Protein AF-A0A074X3I6-F1 (afdb_monomer_lite)

Structure (mmCIF, N/CA/C/O backbone):
data_AF-A0A074X3I6-F1
#
_entry.id   AF-A0A074X3I6-F1
#
loop_
_atom_site.group_PDB
_atom_site.id
_atom_site.type_symbol
_atom_site.label_atom_id
_atom_site.label_alt_id
_atom_site.label_comp_id
_atom_site.label_asym_id
_atom_site.label_entity_id
_atom_site.label_seq_id
_atom_site.pdbx_PDB_ins_code
_atom_site.Cartn_x
_atom_site.Cartn_y
_atom_site.Cartn_z
_atom_site.occupancy
_atom_site.B_iso_or_equiv
_atom_site.auth_seq_id
_atom_site.auth_comp_id
_atom_site.auth_asym_id
_atom_site.auth_atom_id
_atom_site.pdbx_PDB_model_num
ATOM 1 N N . LEU A 1 1 ? -4.732 7.974 -1.675 1.00 94.38 1 LEU A N 1
ATOM 2 C CA . LEU A 1 1 ? -4.265 6.924 -0.730 1.00 94.38 1 LEU A CA 1
ATOM 3 C C . LEU A 1 1 ? -2.792 7.098 -0.324 1.00 94.38 1 LEU A C 1
ATOM 5 O O . LEU A 1 1 ? -2.482 7.060 0.861 1.00 94.38 1 LEU A O 1
ATOM 9 N N . HIS A 1 2 ? -1.889 7.348 -1.278 1.00 95.31 2 HIS A N 1
ATOM 10 C CA . HIS A 1 2 ? -0.430 7.433 -1.076 1.00 95.31 2 HIS A CA 1
ATOM 11 C C . HIS A 1 2 ? 0.020 8.430 -0.000 1.00 95.31 2 HIS A C 1
ATOM 13 O O . HIS A 1 2 ? 0.824 8.067 0.850 1.00 95.31 2 HIS A O 1
ATOM 19 N N . MET A 1 3 ? -0.537 9.647 0.028 1.00 95.12 3 MET A N 1
ATOM 20 C CA . MET A 1 3 ? -0.183 10.651 1.048 1.00 95.12 3 MET A CA 1
ATOM 21 C C . MET A 1 3 ? -0.510 10.192 2.478 1.00 95.12 3 MET A C 1
ATOM 23 O O . MET A 1 3 ? 0.255 10.447 3.399 1.00 95.12 3 MET A O 1
ATOM 27 N N . ALA A 1 4 ? -1.615 9.469 2.681 1.00 95.56 4 ALA A N 1
ATOM 28 C CA . ALA A 1 4 ? -1.972 8.955 4.004 1.00 95.56 4 ALA A CA 1
ATOM 29 C C . ALA A 1 4 ? -0.983 7.875 4.487 1.00 95.56 4 ALA A C 1
ATOM 31 O O . ALA A 1 4 ? -0.680 7.801 5.679 1.00 95.56 4 ALA A O 1
ATOM 32 N N . ILE A 1 5 ? -0.442 7.084 3.553 1.00 95.56 5 ILE A N 1
ATOM 33 C CA . ILE A 1 5 ? 0.606 6.083 3.809 1.00 95.56 5 ILE A CA 1
ATOM 34 C C . ILE A 1 5 ? 1.950 6.753 4.101 1.00 95.56 5 ILE A C 1
ATOM 36 O O . ILE A 1 5 ? 2.647 6.359 5.038 1.00 95.56 5 ILE A O 1
ATOM 40 N N . GLU A 1 6 ? 2.304 7.788 3.334 1.00 94.31 6 GLU A N 1
ATOM 41 C CA . GLU A 1 6 ? 3.495 8.614 3.569 1.00 94.31 6 GLU A CA 1
ATOM 42 C C . GLU A 1 6 ? 3.515 9.138 5.010 1.00 94.31 6 GLU A C 1
ATOM 44 O O . GLU A 1 6 ? 4.491 8.941 5.734 1.00 94.31 6 GLU A O 1
ATOM 49 N N . SER A 1 7 ? 2.384 9.686 5.454 1.00 93.56 7 SER A N 1
ATOM 50 C CA . SER A 1 7 ? 2.216 10.258 6.790 1.00 93.56 7 SER A CA 1
ATOM 51 C C . SER A 1 7 ? 1.910 9.234 7.896 1.00 93.56 7 SER A C 1
ATOM 53 O O . SER A 1 7 ? 1.734 9.620 9.047 1.00 93.56 7 SER A O 1
ATOM 55 N N . ARG A 1 8 ? 1.855 7.926 7.589 1.00 92.88 8 ARG A N 1
ATOM 56 C CA . ARG A 1 8 ? 1.589 6.828 8.551 1.00 92.88 8 ARG A CA 1
ATOM 57 C C . ARG A 1 8 ? 0.254 6.941 9.310 1.00 92.88 8 ARG A C 1
ATOM 59 O O . ARG A 1 8 ? 0.124 6.416 10.416 1.00 92.88 8 ARG A O 1
ATOM 66 N N . HIS A 1 9 ? -0.752 7.594 8.732 1.00 93.56 9 HIS A N 1
ATOM 67 C CA . HIS A 1 9 ? -2.039 7.827 9.396 1.00 93.56 9 HIS A CA 1
ATOM 68 C C . HIS A 1 9 ? -3.070 6.750 9.048 1.00 93.56 9 HIS A C 1
ATOM 70 O O . HIS A 1 9 ? -3.844 6.892 8.102 1.00 93.56 9 HIS A O 1
ATOM 76 N N . GLU A 1 10 ? -3.130 5.691 9.857 1.00 94.06 10 GLU A N 1
ATOM 77 C CA . GLU A 1 10 ? -4.004 4.533 9.597 1.00 94.06 10 GLU A CA 1
ATOM 78 C C . GLU A 1 10 ? -5.487 4.897 9.513 1.00 94.06 10 GLU A C 1
ATOM 80 O O . GLU A 1 10 ? -6.198 4.392 8.650 1.00 94.06 10 GLU A O 1
ATOM 85 N N . GLY A 1 11 ? -5.955 5.800 10.379 1.00 96.50 11 GLY A N 1
ATOM 86 C CA . GLY A 1 11 ? -7.352 6.239 10.377 1.00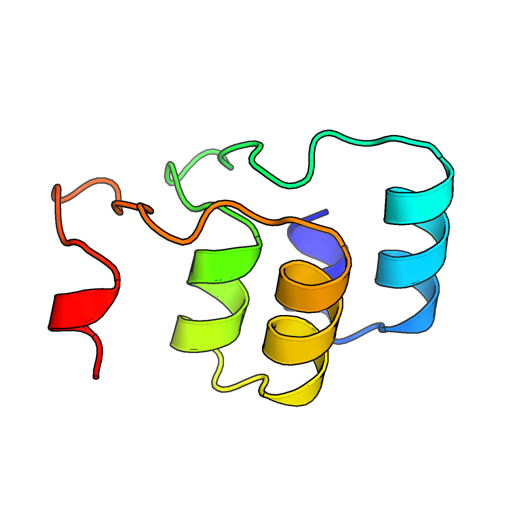 96.50 11 GLY A CA 1
ATOM 87 C C . GLY A 1 11 ? -7.755 6.881 9.049 1.00 96.50 11 GLY A C 1
ATOM 88 O O . GLY A 1 11 ? -8.802 6.555 8.502 1.00 96.50 11 GLY A O 1
ATOM 89 N N . ILE A 1 12 ? -6.882 7.716 8.478 1.00 96.88 12 ILE A N 1
ATOM 90 C CA . ILE A 1 12 ? -7.123 8.351 7.176 1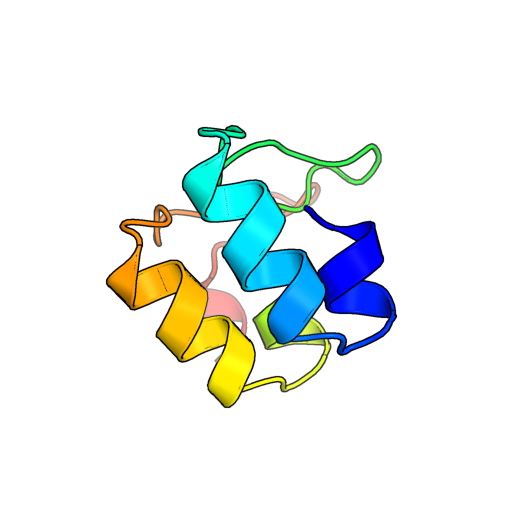.00 96.88 12 ILE A CA 1
ATOM 91 C C . ILE A 1 12 ? -7.105 7.298 6.064 1.00 96.88 12 ILE A C 1
ATOM 93 O O . ILE A 1 12 ? -7.955 7.330 5.181 1.00 96.88 12 ILE A O 1
ATOM 97 N N . VAL A 1 13 ? -6.177 6.335 6.120 1.00 96.94 13 VAL A N 1
ATOM 98 C CA . VAL A 1 13 ? -6.147 5.208 5.171 1.00 96.94 13 VAL A CA 1
ATOM 99 C C . VAL A 1 13 ? -7.471 4.440 5.201 1.00 96.94 13 VAL A C 1
ATOM 101 O O . VAL A 1 13 ? -8.023 4.155 4.143 1.00 96.94 13 VAL A O 1
ATOM 104 N N . ARG A 1 14 ? -8.011 4.143 6.389 1.00 96.94 14 ARG A N 1
ATOM 105 C CA . ARG A 1 14 ? -9.286 3.423 6.542 1.00 96.94 14 ARG A CA 1
ATOM 106 C C . ARG A 1 14 ? -10.463 4.196 5.952 1.00 96.94 14 ARG A C 1
ATOM 108 O O . ARG A 1 14 ? -11.171 3.620 5.136 1.00 96.94 14 ARG A O 1
ATOM 115 N N . ILE A 1 15 ? -10.596 5.481 6.289 1.00 97.75 15 ILE A N 1
ATOM 116 C CA . ILE A 1 15 ? -11.658 6.353 5.759 1.00 97.75 15 ILE A CA 1
ATOM 117 C C . ILE A 1 15 ? -11.599 6.395 4.229 1.00 97.75 15 ILE A C 1
ATOM 119 O O . ILE A 1 15 ? -12.594 6.148 3.562 1.00 97.75 15 ILE A O 1
ATOM 123 N N . LEU A 1 16 ? -10.417 6.633 3.651 1.00 96.88 16 LEU A N 1
ATOM 124 C CA . LEU A 1 16 ? -10.271 6.699 2.194 1.00 96.88 16 LEU A CA 1
ATOM 125 C C . LEU A 1 16 ? -10.675 5.387 1.506 1.00 96.88 16 LEU A C 1
ATOM 127 O O . LEU A 1 16 ? -11.302 5.418 0.454 1.00 96.88 16 LEU A O 1
ATOM 131 N N . LEU A 1 17 ? -10.329 4.238 2.091 1.00 96.38 17 LEU A N 1
ATOM 132 C CA . LEU A 1 17 ? -10.712 2.930 1.550 1.00 96.38 17 LEU A CA 1
ATOM 133 C C . LEU A 1 17 ? -12.212 2.638 1.701 1.00 96.38 17 LEU A C 1
ATOM 135 O O . LEU A 1 17 ? -12.755 1.874 0.909 1.00 96.38 17 LEU A O 1
ATOM 139 N N . GLU A 1 18 ? -12.875 3.207 2.707 1.00 96.69 18 GLU A N 1
ATOM 140 C CA . GLU A 1 18 ? -14.331 3.113 2.889 1.00 96.69 18 GLU A CA 1
ATOM 141 C C . GLU A 1 18 ? -15.092 3.967 1.869 1.00 96.69 18 GLU A C 1
ATOM 143 O O . GLU A 1 18 ? -16.117 3.523 1.360 1.00 96.69 18 GLU A O 1
ATOM 148 N N . GLU A 1 19 ? -14.533 5.112 1.474 1.00 97.19 19 GLU A N 1
ATOM 149 C CA . GLU A 1 19 ? -15.057 5.969 0.398 1.00 97.19 19 GLU A CA 1
ATOM 150 C C . GLU A 1 19 ? -14.843 5.389 -1.016 1.00 97.19 19 GLU A C 1
ATOM 152 O O . GLU A 1 19 ? -15.187 6.015 -2.016 1.00 97.19 19 GLU A O 1
ATOM 157 N N . GLY A 1 20 ? -14.270 4.185 -1.127 1.00 93.25 20 GLY A N 1
ATOM 158 C CA . GLY A 1 20 ? -14.165 3.469 -2.398 1.00 93.25 20 GLY A CA 1
ATOM 159 C C . GLY A 1 20 ? -13.100 4.010 -3.354 1.00 93.25 20 GLY A C 1
ATOM 160 O O . GLY A 1 20 ? -13.214 3.806 -4.562 1.00 93.25 20 GLY A O 1
ATOM 161 N N . VAL A 1 21 ? -12.059 4.681 -2.844 1.00 95.88 21 VAL A N 1
ATOM 162 C CA . VAL A 1 21 ? -10.894 5.040 -3.672 1.00 95.88 21 VAL A CA 1
ATOM 163 C C . VAL A 1 21 ? -10.256 3.791 -4.283 1.00 95.88 21 VAL A C 1
ATOM 165 O O . VAL A 1 21 ? -10.223 2.727 -3.658 1.00 95.88 21 VAL A O 1
ATOM 168 N N . ASP A 1 22 ? -9.680 3.927 -5.477 1.00 96.31 22 ASP A N 1
ATOM 169 C CA . ASP A 1 22 ? -8.951 2.823 -6.093 1.00 96.31 22 ASP A CA 1
ATOM 170 C C . ASP A 1 22 ? -7.673 2.511 -5.294 1.00 96.31 22 ASP A C 1
ATOM 172 O O . ASP A 1 22 ? -6.698 3.267 -5.270 1.00 96.31 22 ASP A O 1
ATOM 176 N N . ILE A 1 23 ? -7.678 1.360 -4.622 1.00 96.44 23 ILE A N 1
ATOM 177 C CA . ILE A 1 23 ? -6.560 0.873 -3.808 1.00 96.44 23 ILE A CA 1
ATOM 178 C C . ILE A 1 23 ? -5.299 0.574 -4.637 1.00 96.44 23 ILE A C 1
ATOM 180 O O . ILE A 1 23 ? -4.187 0.565 -4.096 1.00 96.44 23 ILE A O 1
ATOM 184 N N . ASN A 1 24 ? -5.460 0.344 -5.943 1.00 94.50 24 ASN A N 1
ATOM 185 C CA . ASN A 1 24 ? -4.391 -0.011 -6.874 1.00 94.50 24 ASN A CA 1
ATOM 186 C C . ASN A 1 24 ? -3.905 1.175 -7.712 1.00 94.50 24 ASN A C 1
ATOM 188 O O . ASN A 1 24 ? -3.023 0.996 -8.558 1.00 94.50 24 ASN A O 1
ATOM 192 N N . GLU A 1 25 ? -4.432 2.376 -7.463 1.00 95.06 25 GLU A N 1
ATOM 193 C CA . GLU A 1 25 ? -4.025 3.584 -8.169 1.00 95.06 25 GLU A CA 1
ATOM 194 C C . GLU A 1 25 ? -2.508 3.804 -8.046 1.00 95.06 25 GLU A C 1
ATOM 196 O O . GLU A 1 25 ? -1.890 3.634 -6.982 1.00 95.06 25 GLU A O 1
ATOM 201 N N . ARG A 1 26 ? -1.885 4.179 -9.163 1.00 92.19 26 ARG A N 1
ATOM 202 C CA . ARG A 1 26 ? -0.456 4.482 -9.246 1.00 92.19 26 ARG A CA 1
ATOM 203 C C . ARG A 1 26 ? -0.246 5.980 -9.031 1.00 92.19 26 ARG A C 1
ATOM 205 O O . ARG A 1 26 ? -0.930 6.788 -9.648 1.00 92.19 26 ARG A O 1
ATOM 212 N N . ASN A 1 27 ? 0.712 6.357 -8.185 1.00 91.00 27 ASN A N 1
ATOM 213 C CA . ASN A 1 27 ? 1.117 7.760 -8.050 1.00 91.00 27 ASN A CA 1
ATOM 214 C C . ASN A 1 27 ? 1.926 8.234 -9.280 1.00 91.00 27 ASN A C 1
ATOM 216 O O . ASN A 1 27 ? 2.156 7.477 -10.225 1.00 91.00 27 ASN A O 1
ATOM 220 N N . SER A 1 28 ? 2.411 9.478 -9.255 1.00 90.31 28 SER A N 1
ATOM 221 C CA . SER A 1 28 ? 3.263 10.055 -10.312 1.00 90.31 28 SER A CA 1
ATOM 222 C C . SER A 1 28 ? 4.571 9.287 -10.555 1.00 90.31 28 SER A C 1
ATOM 224 O O . SER A 1 28 ? 5.125 9.334 -11.649 1.00 90.31 28 SER A O 1
ATOM 226 N N . GLU A 1 29 ? 5.047 8.534 -9.564 1.00 85.50 29 GLU A N 1
ATOM 227 C CA . GLU A 1 29 ? 6.207 7.638 -9.654 1.00 85.50 29 GLU A CA 1
ATOM 228 C C . GLU A 1 29 ? 5.811 6.204 -10.045 1.00 85.50 29 GLU A C 1
ATOM 230 O O . GLU A 1 29 ? 6.595 5.265 -9.893 1.00 85.50 29 GLU A O 1
ATOM 235 N N . GLY A 1 30 ? 4.572 6.014 -10.500 1.00 88.88 30 GLY A N 1
ATOM 236 C CA . GLY A 1 30 ? 3.981 4.725 -10.832 1.00 88.88 30 GLY A CA 1
ATOM 237 C C . GLY A 1 30 ? 3.911 3.732 -9.671 1.00 88.88 30 GLY A C 1
ATOM 238 O O . GLY A 1 30 ? 3.713 2.543 -9.876 1.00 88.88 30 GLY A O 1
ATOM 239 N N . SER A 1 31 ? 4.081 4.166 -8.434 1.00 89.06 31 SER A N 1
ATOM 240 C CA . SER A 1 31 ? 3.998 3.279 -7.278 1.00 89.06 31 SER A CA 1
ATOM 241 C C . SER A 1 31 ? 2.553 3.139 -6.819 1.00 89.06 31 SER A C 1
ATOM 243 O O . SER A 1 31 ? 1.827 4.128 -6.705 1.00 89.06 31 SER A O 1
ATOM 245 N N . THR A 1 32 ? 2.124 1.915 -6.517 1.00 93.44 32 THR A N 1
ATOM 246 C CA . THR A 1 32 ? 0.856 1.688 -5.812 1.00 93.44 32 THR A CA 1
ATOM 247 C C . THR A 1 32 ? 1.024 1.969 -4.321 1.00 93.44 32 THR A C 1
ATOM 249 O O . THR A 1 32 ? 2.141 1.972 -3.790 1.00 93.44 32 THR A O 1
ATOM 252 N N . ALA A 1 33 ? -0.090 2.162 -3.613 1.00 95.06 33 ALA A N 1
ATOM 253 C CA . ALA A 1 33 ? -0.061 2.301 -2.160 1.00 95.06 33 ALA A CA 1
ATOM 254 C C . ALA A 1 33 ? 0.607 1.085 -1.486 1.00 95.06 33 ALA A C 1
ATOM 256 O O . ALA A 1 33 ? 1.422 1.256 -0.580 1.00 95.06 33 ALA A O 1
ATOM 257 N N . LEU A 1 34 ? 0.343 -0.129 -1.988 1.00 94.50 34 LEU A N 1
ATOM 258 C CA . LEU A 1 34 ? 0.951 -1.363 -1.484 1.00 94.50 34 LEU A CA 1
ATOM 259 C C . LEU A 1 34 ? 2.482 -1.332 -1.598 1.00 94.50 34 LEU A C 1
ATOM 261 O O . LEU A 1 34 ? 3.179 -1.624 -0.628 1.00 94.50 34 LEU A O 1
ATOM 265 N N . TYR A 1 35 ? 3.012 -0.891 -2.741 1.00 92.06 35 TYR A N 1
ATOM 266 C CA . TYR A 1 35 ? 4.455 -0.773 -2.956 1.00 92.06 35 TYR A CA 1
ATOM 267 C C . TYR A 1 35 ? 5.113 0.184 -1.950 1.00 92.06 35 TYR A C 1
ATOM 269 O O . TYR A 1 35 ? 6.141 -0.143 -1.351 1.00 92.06 35 TYR A O 1
ATOM 277 N N . MET A 1 36 ? 4.486 1.339 -1.699 1.00 91.94 36 MET A N 1
ATOM 278 C CA . MET A 1 36 ? 5.002 2.326 -0.745 1.00 91.94 36 MET A CA 1
ATOM 279 C C . MET A 1 36 ? 5.083 1.779 0.683 1.00 91.94 36 MET A C 1
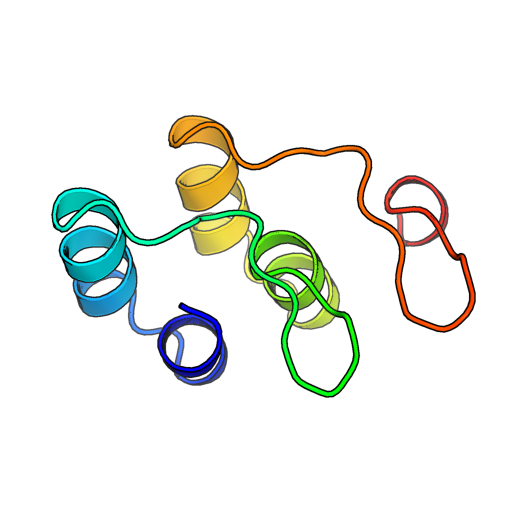ATOM 281 O O . MET A 1 36 ? 6.043 2.083 1.393 1.00 91.94 36 MET A O 1
ATOM 285 N N . THR A 1 37 ? 4.119 0.952 1.111 1.00 93.25 37 THR A N 1
ATOM 286 C CA . THR A 1 37 ? 4.164 0.347 2.458 1.00 93.25 37 THR A CA 1
ATOM 287 C C . THR A 1 37 ? 5.391 -0.538 2.651 1.00 93.25 37 THR A C 1
ATOM 289 O O . THR A 1 37 ? 6.005 -0.496 3.715 1.00 93.25 37 THR A O 1
ATOM 292 N N . ILE A 1 38 ? 5.811 -1.266 1.612 1.00 89.75 38 ILE A N 1
ATOM 293 C CA . ILE A 1 38 ? 6.987 -2.146 1.649 1.00 89.75 38 ILE A CA 1
ATOM 294 C C . ILE A 1 38 ? 8.265 -1.326 1.689 1.00 89.75 38 ILE A C 1
ATOM 296 O O . ILE A 1 38 ? 9.093 -1.528 2.578 1.00 89.75 38 ILE A O 1
ATOM 300 N N . GLN A 1 39 ? 8.401 -0.346 0.789 1.00 88.19 39 GLN A N 1
ATOM 301 C CA . GLN A 1 39 ? 9.564 0.546 0.781 1.00 88.19 39 GLN A CA 1
ATOM 302 C C . GLN A 1 39 ? 9.764 1.250 2.129 1.00 88.19 39 GLN A C 1
ATOM 304 O O . GLN A 1 39 ? 10.896 1.469 2.559 1.00 88.19 39 GLN A O 1
ATOM 309 N N . LYS A 1 40 ? 8.664 1.576 2.815 1.00 90.00 40 LYS A N 1
ATOM 310 C CA . LYS A 1 40 ? 8.668 2.249 4.120 1.00 90.00 40 LYS A CA 1
ATOM 311 C C . LYS A 1 40 ? 8.642 1.300 5.318 1.00 90.00 40 LYS A C 1
ATOM 313 O O . LYS A 1 40 ? 8.610 1.794 6.445 1.00 90.00 40 LYS A O 1
ATOM 318 N N . ARG A 1 41 ? 8.654 -0.021 5.095 1.00 91.81 41 ARG A N 1
ATOM 319 C CA . ARG A 1 41 ? 8.597 -1.066 6.135 1.00 91.81 41 ARG A CA 1
ATOM 320 C C . ARG A 1 41 ? 7.393 -0.908 7.082 1.00 91.81 41 ARG A C 1
ATOM 322 O O . ARG A 1 41 ? 7.514 -1.048 8.293 1.00 91.81 41 ARG A O 1
ATOM 329 N N . GLN A 1 42 ? 6.229 -0.562 6.533 1.00 94.00 42 GLN A N 1
ATOM 330 C CA . GLN A 1 42 ? 4.986 -0.337 7.278 1.00 94.00 42 GLN A CA 1
ATOM 331 C C . GLN A 1 42 ? 4.101 -1.591 7.274 1.00 94.00 42 GLN A C 1
ATOM 333 O O . GLN A 1 42 ? 3.104 -1.657 6.556 1.00 94.00 42 GLN A O 1
ATOM 338 N N . GLU A 1 43 ? 4.447 -2.582 8.094 1.00 93.25 43 GLU A N 1
ATOM 339 C CA . GLU A 1 43 ? 3.759 -3.884 8.133 1.00 93.25 43 GLU A CA 1
ATOM 340 C C . GLU A 1 43 ? 2.254 -3.774 8.425 1.00 93.25 43 GLU A C 1
ATOM 342 O O . GLU A 1 43 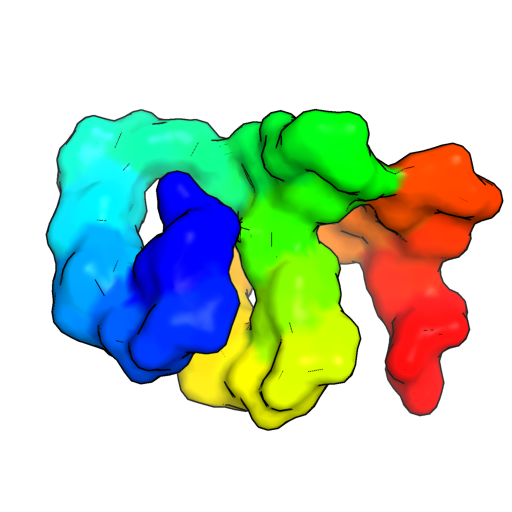? 1.449 -4.433 7.771 1.00 93.25 43 GLU A O 1
ATOM 347 N N . ASN A 1 44 ? 1.849 -2.887 9.340 1.00 94.75 44 ASN A N 1
ATOM 348 C CA . ASN A 1 44 ? 0.432 -2.690 9.667 1.00 94.75 44 ASN A CA 1
ATOM 349 C C . ASN A 1 44 ? -0.371 -2.170 8.463 1.00 94.75 44 ASN A C 1
ATOM 351 O O . ASN A 1 44 ? -1.465 -2.660 8.184 1.00 94.75 44 ASN A O 1
ATOM 355 N N . MET A 1 45 ? 0.190 -1.216 7.711 1.00 96.19 45 MET A N 1
ATOM 356 C CA . MET A 1 45 ? -0.451 -0.679 6.504 1.00 96.19 45 MET A CA 1
ATOM 357 C C . MET A 1 45 ? -0.462 -1.707 5.381 1.00 96.19 45 MET A C 1
ATOM 359 O O . MET A 1 45 ? -1.466 -1.837 4.687 1.00 96.19 45 MET A O 1
ATOM 363 N N . LEU A 1 46 ? 0.625 -2.469 5.235 1.00 94.81 46 LEU A N 1
ATOM 3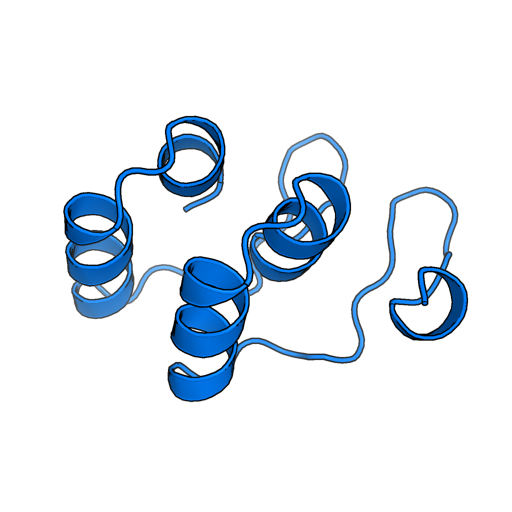64 C CA . LEU A 1 46 ? 0.703 -3.573 4.286 1.00 94.81 46 LEU A CA 1
ATOM 365 C C . LEU A 1 46 ? -0.433 -4.571 4.540 1.00 94.81 46 LEU A C 1
ATOM 367 O O . LEU A 1 46 ? -1.209 -4.872 3.636 1.00 94.81 46 LEU A O 1
ATOM 371 N N . GLN A 1 47 ? -0.591 -5.024 5.787 1.00 95.56 47 GLN A N 1
ATOM 372 C CA . GLN A 1 47 ? -1.670 -5.937 6.166 1.00 95.56 47 GLN A CA 1
ATOM 373 C C . GLN A 1 47 ? -3.059 -5.329 5.940 1.00 95.56 47 GLN A C 1
ATOM 375 O O . GLN A 1 47 ? -3.963 -6.035 5.492 1.00 95.56 47 GLN A O 1
ATOM 380 N N . LEU A 1 48 ? -3.249 -4.039 6.238 1.00 96.31 48 LEU A N 1
ATOM 381 C CA . LEU A 1 48 ? -4.515 -3.344 6.002 1.00 96.31 48 LEU A CA 1
ATOM 382 C C . LEU A 1 48 ? -4.886 -3.336 4.514 1.00 96.31 48 LEU A C 1
ATOM 384 O O . LEU A 1 48 ? -6.009 -3.702 4.168 1.00 96.31 48 LEU A O 1
ATOM 388 N N . LEU A 1 49 ? -3.950 -2.959 3.641 1.00 96.25 49 LEU A N 1
ATOM 389 C CA . LEU A 1 49 ? -4.185 -2.910 2.199 1.00 96.25 49 LEU A CA 1
ATOM 390 C C . LEU A 1 49 ? -4.445 -4.301 1.609 1.00 96.25 49 LEU A C 1
ATOM 392 O O . LEU A 1 49 ? -5.368 -4.461 0.813 1.00 96.25 49 LEU A O 1
ATOM 396 N N . LEU A 1 50 ? -3.698 -5.322 2.044 1.00 95.25 50 LEU A N 1
ATOM 397 C CA . LEU A 1 50 ? -3.925 -6.710 1.624 1.00 95.25 50 LEU A CA 1
ATOM 398 C C . LEU A 1 50 ? -5.317 -7.207 2.037 1.00 95.25 50 LEU A C 1
ATOM 400 O O . LEU A 1 50 ? -6.033 -7.782 1.221 1.00 95.25 50 LEU A O 1
ATOM 404 N N . LYS A 1 51 ? -5.749 -6.922 3.274 1.00 96.56 51 LYS A N 1
ATOM 405 C CA . LYS A 1 51 ? -7.107 -7.256 3.751 1.00 96.56 51 LYS A CA 1
ATOM 406 C C . LYS A 1 51 ? -8.209 -6.552 2.958 1.00 96.56 51 LYS A C 1
ATOM 408 O O . LYS A 1 51 ? -9.330 -7.048 2.911 1.00 96.56 51 LYS A O 1
ATOM 413 N N . LYS A 1 52 ? -7.904 -5.400 2.359 1.00 96.19 52 LYS A N 1
ATOM 414 C CA . LYS A 1 52 ? -8.818 -4.621 1.515 1.00 96.19 52 LYS A CA 1
ATOM 415 C C . LYS A 1 52 ? -8.716 -4.980 0.026 1.00 96.19 52 LYS A C 1
ATOM 417 O O . LYS A 1 52 ? -9.356 -4.327 -0.787 1.00 96.19 52 LYS A O 1
ATOM 422 N N . GLY A 1 53 ? -7.965 -6.028 -0.328 1.00 94.62 53 GLY A N 1
ATOM 423 C CA . GLY A 1 53 ? -7.912 -6.558 -1.692 1.00 94.62 53 GLY A CA 1
ATOM 424 C C . GLY A 1 53 ? -6.934 -5.837 -2.619 1.00 94.62 53 GLY A C 1
ATOM 425 O O . GLY A 1 53 ? -7.117 -5.874 -3.834 1.00 94.62 53 GLY A O 1
ATOM 426 N N . ALA A 1 54 ? -5.903 -5.179 -2.078 1.00 94.94 54 ALA A N 1
ATOM 427 C CA . ALA A 1 54 ? -4.834 -4.622 -2.902 1.00 94.94 54 ALA A CA 1
ATOM 428 C C . ALA A 1 54 ? -4.169 -5.717 -3.752 1.00 94.94 54 ALA A C 1
ATOM 430 O O . ALA A 1 54 ? -3.847 -6.799 -3.254 1.00 94.94 54 ALA A O 1
ATOM 431 N N . ASN A 1 55 ? -3.931 -5.419 -5.029 1.00 92.50 55 ASN A N 1
ATOM 432 C CA . ASN A 1 55 ? -3.241 -6.321 -5.938 1.00 92.50 55 ASN A CA 1
ATOM 433 C C . ASN A 1 55 ? -1.782 -6.498 -5.493 1.00 92.50 55 ASN A C 1
ATOM 435 O O . ASN A 1 55 ? -1.084 -5.521 -5.227 1.00 92.50 55 ASN A O 1
ATOM 439 N N . VAL A 1 56 ? -1.321 -7.747 -5.443 1.00 89.44 56 VAL A N 1
ATOM 440 C CA . VAL A 1 56 ? 0.053 -8.112 -5.071 1.00 89.44 56 VAL A CA 1
ATOM 441 C C . VAL A 1 56 ? 1.004 -8.176 -6.265 1.00 89.44 56 VAL A C 1
ATOM 443 O O . VAL A 1 56 ? 2.216 -8.076 -6.073 1.00 89.44 56 VAL A O 1
ATOM 446 N N . ASP A 1 57 ? 0.487 -8.298 -7.493 1.00 87.06 57 ASP A N 1
ATOM 447 C CA . ASP A 1 57 ? 1.299 -8.246 -8.716 1.00 87.06 57 ASP A CA 1
ATOM 448 C C . ASP A 1 57 ? 1.583 -6.789 -9.099 1.00 87.06 57 ASP A C 1
ATOM 450 O O . ASP A 1 57 ? 1.095 -6.254 -10.095 1.00 87.06 57 ASP A O 1
ATOM 454 N N . ILE A 1 58 ? 2.338 -6.115 -8.233 1.00 82.94 58 ILE A N 1
ATOM 455 C CA . ILE A 1 58 ? 2.726 -4.716 -8.400 1.00 82.94 58 ILE A CA 1
ATOM 456 C C . ILE A 1 58 ? 4.153 -4.615 -8.926 1.00 82.94 58 ILE A C 1
ATOM 458 O O . ILE A 1 58 ? 5.054 -5.351 -8.513 1.00 82.94 58 ILE A O 1
ATOM 462 N N . VAL A 1 59 ? 4.348 -3.655 -9.827 1.00 81.31 59 VAL A N 1
ATOM 463 C CA . VAL A 1 59 ? 5.637 -3.300 -10.423 1.00 81.31 59 VAL A CA 1
ATOM 464 C C . VAL A 1 59 ? 5.923 -1.821 -10.219 1.00 81.31 59 VAL A C 1
ATOM 466 O O . VAL A 1 59 ? 5.026 -0.986 -10.375 1.00 81.31 59 VAL A O 1
ATOM 469 N N . ASP A 1 60 ? 7.172 -1.490 -9.904 1.00 75.62 60 ASP A N 1
ATOM 470 C CA . ASP A 1 60 ? 7.625 -0.099 -9.914 1.00 75.62 60 ASP A CA 1
ATOM 471 C C . ASP A 1 60 ? 7.866 0.416 -11.343 1.00 75.62 60 ASP A C 1
ATOM 473 O O . ASP A 1 60 ? 7.744 -0.320 -12.325 1.00 75.62 60 ASP A O 1
ATOM 477 N N . ASN A 1 61 ? 8.236 1.690 -11.477 1.00 74.75 61 ASN A N 1
ATOM 478 C CA . ASN A 1 61 ? 8.567 2.287 -12.777 1.00 74.75 61 ASN A CA 1
ATOM 479 C C . ASN A 1 61 ? 9.803 1.689 -13.465 1.00 74.75 61 ASN A C 1
ATOM 481 O O . ASN A 1 61 ? 10.044 1.975 -14.634 1.00 74.75 61 ASN A O 1
ATOM 485 N N . LYS A 1 62 ? 10.583 0.858 -12.768 1.00 78.00 62 LYS A N 1
ATOM 486 C CA . LYS A 1 62 ? 11.709 0.102 -13.332 1.00 78.00 62 LYS A CA 1
ATOM 487 C C . LYS A 1 62 ? 11.302 -1.329 -13.711 1.00 78.00 62 LYS A C 1
ATOM 489 O O . LYS A 1 62 ? 12.168 -2.129 -14.052 1.00 78.00 62 LYS A O 1
ATOM 494 N N . GLY A 1 63 ? 10.013 -1.669 -13.625 1.00 77.25 63 GLY A N 1
ATOM 495 C CA . GLY A 1 63 ? 9.490 -3.005 -13.914 1.00 77.25 63 GLY A CA 1
ATOM 496 C C . GLY A 1 63 ? 9.803 -4.048 -12.838 1.00 77.25 63 GLY A C 1
ATOM 497 O O . GLY A 1 63 ? 9.606 -5.243 -13.062 1.00 77.25 63 GLY A O 1
ATOM 498 N N . ARG A 1 64 ? 10.295 -3.640 -11.661 1.00 76.94 64 ARG A N 1
ATOM 499 C CA . ARG A 1 64 ? 10.633 -4.576 -10.583 1.00 76.94 64 ARG A CA 1
ATOM 500 C C . ARG A 1 64 ? 9.364 -4.997 -9.854 1.00 76.94 64 ARG A C 1
ATOM 502 O O . ARG A 1 64 ? 8.675 -4.159 -9.274 1.00 76.94 64 ARG A O 1
ATOM 509 N N . LYS A 1 65 ? 9.087 -6.301 -9.868 1.00 75.50 65 LYS A N 1
ATOM 510 C CA . LYS A 1 65 ? 8.002 -6.921 -9.100 1.00 75.50 65 LYS A CA 1
ATOM 511 C C . LYS A 1 65 ? 8.254 -6.889 -7.593 1.00 75.50 65 LYS A C 1
ATOM 513 O O . LYS A 1 65 ? 9.400 -6.959 -7.153 1.00 75.50 65 LYS A O 1
ATOM 518 N N . LEU A 1 66 ? 7.162 -6.895 -6.829 1.00 70.88 66 LEU A N 1
ATOM 519 C CA . LEU A 1 66 ? 7.121 -7.061 -5.369 1.00 70.88 66 LEU A CA 1
ATOM 520 C C . LEU A 1 66 ? 8.055 -8.164 -4.845 1.00 70.88 66 LEU A C 1
ATOM 522 O O . LEU A 1 66 ? 8.790 -7.942 -3.890 1.00 70.88 66 LEU A O 1
ATOM 526 N N . VAL A 1 67 ? 8.065 -9.332 -5.499 1.00 66.88 67 VAL A N 1
ATOM 527 C CA . VAL A 1 67 ? 8.881 -10.496 -5.101 1.00 66.88 67 VAL A CA 1
ATOM 528 C C . VAL A 1 67 ? 10.391 -10.244 -5.150 1.00 66.88 67 VAL A C 1
ATOM 530 O O . VAL A 1 67 ? 11.140 -10.985 -4.532 1.00 66.88 67 VAL A O 1
ATOM 533 N N . HIS A 1 68 ? 10.846 -9.207 -5.857 1.00 62.25 68 HIS A N 1
ATOM 534 C CA . HIS A 1 68 ? 12.260 -8.829 -5.914 1.00 62.25 68 HIS A CA 1
ATOM 535 C C . HIS A 1 68 ? 12.672 -7.840 -4.809 1.00 62.25 68 HIS A C 1
ATOM 537 O O . HIS A 1 68 ? 13.823 -7.410 -4.787 1.00 62.25 68 HIS A O 1
ATOM 543 N N . LEU A 1 69 ? 11.740 -7.401 -3.954 1.00 57.44 69 LEU A N 1
ATOM 544 C CA . LEU A 1 69 ? 12.006 -6.460 -2.856 1.00 57.44 69 LEU A CA 1
ATOM 545 C C . LEU A 1 69 ? 12.196 -7.147 -1.493 1.00 57.44 69 LEU A C 1
ATOM 547 O O . LEU A 1 69 ? 12.587 -6.458 -0.550 1.00 57.44 69 LEU A O 1
ATOM 551 N N . ALA A 1 70 ? 11.870 -8.441 -1.387 1.00 55.56 70 ALA A N 1
ATOM 552 C CA . ALA A 1 70 ? 12.087 -9.272 -0.199 1.00 55.56 70 ALA A CA 1
ATOM 553 C C . ALA A 1 70 ? 13.527 -9.799 -0.166 1.00 55.56 70 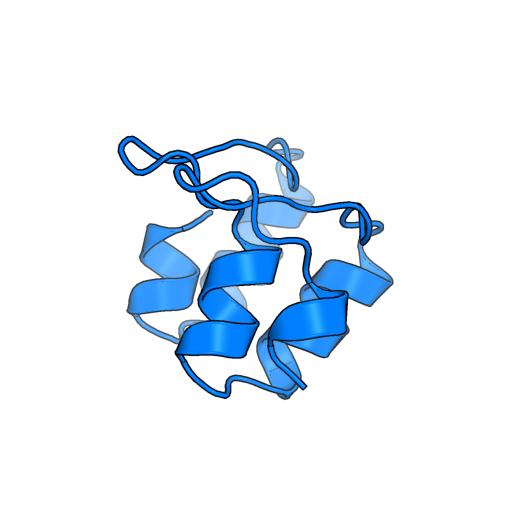ALA A C 1
ATOM 555 O O . ALA A 1 70 ? 14.108 -9.806 0.942 1.00 55.56 70 ALA A O 1
#

InterPro domains:
  IPR002110 Ankyrin repeat [PF12796] (1-70)
  IPR002110 Ankyrin repeat [PS50088] (1-28)
  IPR002110 Ankyrin repeat [PS50088] (29-61)
  IPR002110 Ankyrin repeat [SM00248] (1-25)
  IPR002110 Ankyrin repeat [SM00248] (29-58)
  IPR036770 Ankyrin repeat-containing domain superfamily [G3DSA:1.25.40.20] (1-70)
  IPR036770 Ankyrin repeat-containing domain superfamily [SSF48403] (1-70)

Sequence (70 aa):
LHMAIESRHEGIVRILLEEGVDINERNSEGSTALYMTIQKRQENMLQLLLKKGANVDIVDNKGRKLVHLA

Foldseek 3Di:
DQVCLVVVPVVVVVVCVVVPPDQQDADPQGFGSLRSCLVVVPVVSNVVSVVSPHDQQGATPVRDHPVVSD

Radius of gyration: 11.11 Å; chains: 1; bounding box: 27×21×24 Å

Secondary structure (DSSP, 8-state):
-HHHHHTT-HHHHHHHHHTT--TT-B-TTS-BHHHHHHHTT-HHHHHHHHHTT--S--B-TT--BGGG--

pLDDT: mean 89.83, std 9.62, range [55.56, 97.75]

Organism: NCBI:txid1043002